Protein AF-A0AAU5ZJ21-F1 (afdb_monomer_lite)

Structure (mmCIF, N/CA/C/O backbone):
data_AF-A0AAU5ZJ21-F1
#
_entry.id   AF-A0AAU5ZJ21-F1
#
loop_
_atom_site.group_PDB
_atom_site.id
_atom_site.type_symbol
_atom_site.label_atom_id
_atom_site.label_alt_id
_atom_site.label_comp_id
_atom_site.label_asym_id
_atom_s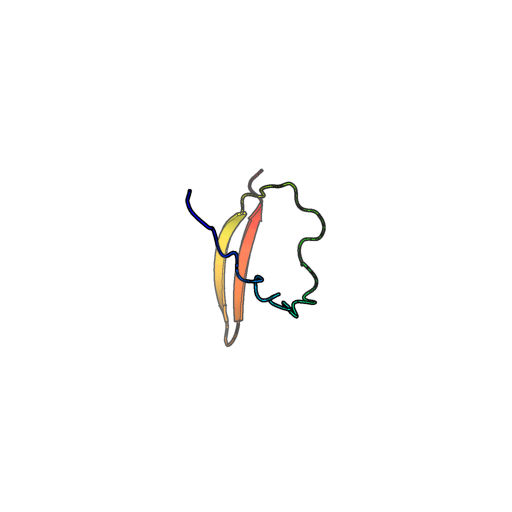ite.label_entity_id
_atom_site.lab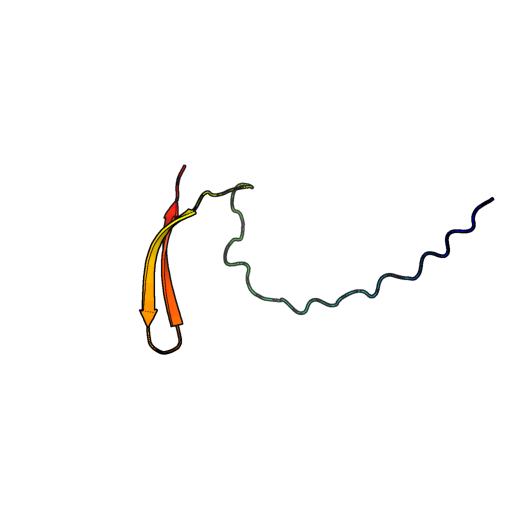el_seq_id
_atom_site.pdbx_PDB_ins_code
_atom_site.Cartn_x
_atom_site.Cartn_y
_atom_site.Cartn_z
_atom_site.occupancy
_atom_site.B_iso_or_equiv
_atom_site.auth_seq_id
_atom_site.auth_comp_id
_atom_site.auth_asym_id
_atom_site.auth_atom_id
_atom_site.pdbx_PDB_model_num
ATOM 1 N N . MET A 1 1 ? 25.720 0.566 43.890 1.00 45.50 1 MET A N 1
ATOM 2 C CA . MET A 1 1 ? 25.837 1.857 43.181 1.00 45.50 1 MET A CA 1
ATOM 3 C C . MET A 1 1 ? 26.247 1.556 41.747 1.00 45.50 1 MET A C 1
ATOM 5 O O . MET A 1 1 ? 27.370 1.120 41.549 1.00 45.50 1 MET A O 1
ATOM 9 N N . ALA A 1 2 ? 25.330 1.656 40.780 1.00 46.03 2 ALA A N 1
ATOM 10 C CA . ALA A 1 2 ? 25.602 1.373 39.368 1.00 46.03 2 ALA A CA 1
ATOM 11 C C . ALA A 1 2 ? 25.535 2.687 38.582 1.00 46.03 2 ALA A C 1
ATOM 13 O O . ALA A 1 2 ? 24.475 3.303 38.487 1.00 46.03 2 ALA A O 1
ATOM 14 N N . THR A 1 3 ? 26.677 3.144 38.076 1.00 50.16 3 THR A N 1
ATOM 15 C CA . THR A 1 3 ? 26.773 4.354 37.255 1.00 50.16 3 THR A CA 1
ATOM 16 C C . THR A 1 3 ? 26.284 4.034 35.845 1.00 50.16 3 THR A C 1
ATOM 18 O O . THR A 1 3 ? 26.939 3.302 35.109 1.00 50.16 3 THR A O 1
ATOM 21 N N . SER A 1 4 ? 25.127 4.577 35.466 1.00 37.22 4 SER A N 1
ATOM 22 C CA . SER A 1 4 ? 24.627 4.548 34.090 1.00 37.22 4 SER A CA 1
ATOM 23 C C . SER A 1 4 ? 25.250 5.703 33.306 1.00 37.22 4 SER A C 1
ATOM 25 O O . SER A 1 4 ? 24.853 6.854 33.473 1.00 37.22 4 SER A O 1
ATOM 27 N N . VAL A 1 5 ? 26.215 5.403 32.436 1.00 55.56 5 VAL A N 1
ATOM 28 C CA . VAL A 1 5 ? 26.670 6.333 31.393 1.00 55.56 5 VAL A CA 1
ATOM 29 C C . VAL A 1 5 ? 25.640 6.301 30.264 1.00 55.56 5 VAL A C 1
ATOM 31 O O . VAL A 1 5 ? 25.571 5.346 29.496 1.00 55.56 5 VAL A O 1
ATOM 34 N N . VAL A 1 6 ? 24.802 7.337 30.186 1.00 54.28 6 VAL A N 1
ATOM 35 C CA . VAL A 1 6 ? 23.900 7.562 29.051 1.00 54.28 6 VAL A CA 1
ATOM 36 C C . VAL A 1 6 ? 24.646 8.377 27.992 1.00 54.28 6 VAL A C 1
ATOM 38 O O . VAL A 1 6 ? 24.960 9.547 28.192 1.00 54.28 6 VAL A O 1
ATOM 41 N N . ALA A 1 7 ? 24.981 7.739 26.871 1.00 55.12 7 ALA A N 1
ATOM 42 C CA . ALA A 1 7 ? 25.527 8.424 25.704 1.00 55.12 7 ALA A CA 1
ATOM 43 C C . ALA A 1 7 ? 24.430 9.282 25.036 1.00 55.12 7 ALA A C 1
ATOM 45 O O . ALA A 1 7 ? 23.272 8.847 24.981 1.00 55.12 7 ALA A O 1
ATOM 46 N N . PRO A 1 8 ? 24.749 10.482 24.513 1.00 54.81 8 PRO A N 1
ATOM 47 C CA . PRO A 1 8 ? 23.784 11.285 23.775 1.00 54.81 8 PRO A CA 1
ATOM 48 C C . PRO A 1 8 ? 23.337 10.521 22.527 1.00 54.81 8 PRO A C 1
ATOM 50 O O . PRO A 1 8 ? 24.144 10.149 21.675 1.00 54.81 8 PRO A O 1
ATOM 53 N N . ARG A 1 9 ? 22.027 10.262 22.448 1.00 52.00 9 ARG A N 1
ATOM 54 C CA . ARG A 1 9 ? 21.368 9.683 21.277 1.00 52.00 9 ARG A CA 1
ATOM 55 C C . ARG A 1 9 ? 21.712 10.551 20.076 1.00 52.00 9 ARG A C 1
ATOM 57 O O . ARG A 1 9 ? 21.393 11.738 20.067 1.00 52.00 9 ARG A O 1
ATOM 64 N N . THR A 1 10 ? 22.366 9.958 19.086 1.00 55.47 10 THR A N 1
ATOM 65 C CA . THR A 1 10 ? 22.536 10.572 17.778 1.00 55.47 10 THR A CA 1
ATOM 66 C C . THR A 1 10 ? 21.152 10.974 17.288 1.00 55.47 10 THR A C 1
ATOM 68 O O . THR A 1 10 ? 20.272 10.138 17.078 1.00 55.47 10 THR A O 1
ATOM 71 N N . ALA A 1 11 ? 20.926 12.281 17.194 1.00 55.97 11 ALA A N 1
ATOM 72 C CA . ALA A 1 11 ? 19.757 12.815 16.533 1.00 55.97 11 ALA A CA 1
ATOM 73 C C . ALA A 1 11 ? 19.853 12.367 15.074 1.00 55.97 11 ALA A C 1
ATOM 75 O O . ALA A 1 11 ? 20.624 12.921 14.293 1.00 55.97 11 ALA A O 1
ATOM 76 N N . SER A 1 12 ? 19.116 11.313 14.724 1.00 54.81 12 SER A N 1
ATOM 77 C CA . SER A 1 12 ? 18.837 10.991 13.337 1.00 54.81 12 SER A CA 1
ATOM 78 C C . SER A 1 12 ? 18.039 12.166 12.788 1.00 54.81 12 SER A C 1
ATOM 80 O O . SER A 1 12 ? 16.836 12.276 13.028 1.00 54.81 12 SER A O 1
ATOM 82 N N . THR A 1 13 ? 18.705 13.078 12.092 1.00 56.22 13 THR A N 1
ATOM 83 C CA . THR A 1 13 ? 18.047 14.001 11.178 1.00 56.22 13 THR A CA 1
ATOM 84 C C . THR A 1 13 ? 17.431 13.157 10.068 1.00 56.22 13 THR A C 1
ATOM 86 O O . THR A 1 13 ? 18.024 12.914 9.020 1.00 56.22 13 THR A O 1
ATOM 89 N N . SER A 1 14 ? 16.226 12.644 10.323 1.00 57.69 14 SER A N 1
ATOM 90 C CA . SER A 1 14 ? 15.357 12.114 9.289 1.00 57.69 14 SER A CA 1
ATOM 91 C C . SER A 1 14 ? 14.911 13.298 8.440 1.00 57.69 14 SER A C 1
ATOM 93 O O . SER A 1 14 ? 13.886 13.934 8.677 1.00 57.69 14 SER A O 1
ATOM 95 N N . SER A 1 15 ? 15.708 13.612 7.423 1.00 56.41 15 SER A N 1
ATOM 96 C CA . SER A 1 15 ? 15.245 14.344 6.250 1.00 56.41 15 SER A CA 1
ATOM 97 C C . SER A 1 15 ? 14.189 13.495 5.545 1.00 56.41 15 SER A C 1
ATOM 99 O O . SER A 1 15 ? 14.451 12.826 4.554 1.00 56.41 15 SER A O 1
ATOM 101 N N . ALA A 1 16 ? 12.984 13.491 6.099 1.00 53.22 16 ALA A N 1
ATOM 102 C CA . ALA A 1 16 ? 11.794 12.925 5.500 1.00 53.22 16 ALA A CA 1
ATOM 103 C C . ALA A 1 16 ? 10.720 14.012 5.509 1.00 53.22 16 ALA A C 1
ATOM 105 O O . ALA A 1 16 ? 9.654 13.861 6.096 1.00 53.22 16 ALA A O 1
ATOM 106 N N . ALA A 1 17 ? 10.989 15.117 4.809 1.00 60.19 17 ALA A N 1
ATOM 107 C CA . ALA A 1 17 ? 9.955 16.052 4.366 1.00 60.19 17 ALA A CA 1
ATOM 108 C C . ALA A 1 17 ? 9.100 15.419 3.242 1.00 60.19 17 ALA A C 1
ATOM 110 O O . ALA A 1 17 ? 8.780 16.054 2.241 1.00 60.19 17 ALA A O 1
ATOM 111 N N . GLY A 1 18 ? 8.762 14.134 3.378 1.00 58.72 18 GLY A N 1
ATOM 112 C CA . GLY A 1 18 ? 7.739 13.490 2.576 1.00 58.72 18 GLY A CA 1
ATOM 113 C C . GLY A 1 18 ? 6.401 13.951 3.122 1.00 58.72 18 GLY A C 1
ATOM 114 O O . GLY A 1 18 ? 6.125 13.778 4.309 1.00 58.72 18 GLY A O 1
ATOM 115 N N . ARG A 1 19 ? 5.568 14.575 2.284 1.00 63.84 19 ARG A N 1
ATOM 116 C CA . ARG A 1 19 ? 4.173 14.828 2.655 1.00 63.84 19 ARG A CA 1
ATOM 117 C C . ARG A 1 19 ? 3.573 13.500 3.085 1.00 63.84 19 ARG A C 1
ATOM 119 O O . ARG A 1 19 ? 3.492 12.577 2.278 1.00 63.84 19 ARG A O 1
ATOM 126 N N . SER A 1 20 ? 3.150 13.418 4.344 1.00 64.12 20 SER A N 1
ATOM 127 C CA . SER A 1 20 ? 2.326 12.299 4.766 1.00 64.12 20 SER A CA 1
ATOM 128 C C . SER A 1 20 ? 1.098 12.300 3.863 1.00 64.12 20 SER A C 1
ATOM 130 O O . SER A 1 20 ? 0.321 13.258 3.868 1.00 64.12 20 SER A O 1
ATOM 132 N N . PHE A 1 21 ? 0.926 11.236 3.080 1.00 61.47 21 PHE A N 1
ATOM 133 C CA . PHE A 1 21 ? -0.316 10.981 2.345 1.00 61.47 21 PHE A CA 1
ATOM 134 C C . PHE A 1 21 ? -1.524 10.946 3.290 1.00 61.47 21 PHE A C 1
ATOM 136 O O . PHE A 1 21 ? -2.664 11.148 2.885 1.00 61.47 21 PHE A O 1
ATOM 143 N N . PHE A 1 22 ? -1.253 10.751 4.576 1.00 64.50 22 PHE A N 1
ATOM 144 C CA . PHE A 1 22 ? -2.213 10.544 5.625 1.00 64.50 22 PHE A CA 1
ATOM 145 C C . PHE A 1 22 ? -2.055 11.633 6.687 1.00 64.50 22 PHE A C 1
ATOM 147 O O . PHE A 1 22 ? -1.266 11.512 7.623 1.00 64.50 22 PHE A O 1
ATOM 154 N N . GLN A 1 23 ? -2.766 12.745 6.502 1.00 66.94 23 GLN A N 1
ATOM 155 C CA . GLN A 1 23 ? -2.667 13.913 7.386 1.00 66.94 23 GLN A CA 1
ATOM 156 C C . GLN A 1 23 ? -3.408 13.713 8.717 1.00 66.94 23 GLN A C 1
ATOM 158 O O . GLN A 1 23 ? -2.974 14.233 9.739 1.00 66.94 23 GLN A O 1
ATOM 163 N N . ALA A 1 24 ? -4.506 12.953 8.714 1.00 65.75 24 ALA A N 1
ATOM 164 C CA . ALA A 1 24 ? -5.337 12.717 9.891 1.00 65.75 24 ALA A CA 1
ATOM 165 C C . ALA A 1 24 ? -6.178 11.445 9.702 1.00 65.75 24 ALA A C 1
ATOM 167 O O . ALA A 1 24 ? -7.373 11.522 9.424 1.00 65.75 24 ALA A O 1
ATOM 168 N N . ILE A 1 25 ? -5.558 10.264 9.798 1.00 66.31 25 ILE A N 1
ATOM 169 C CA . ILE A 1 25 ? -6.339 9.022 9.877 1.00 66.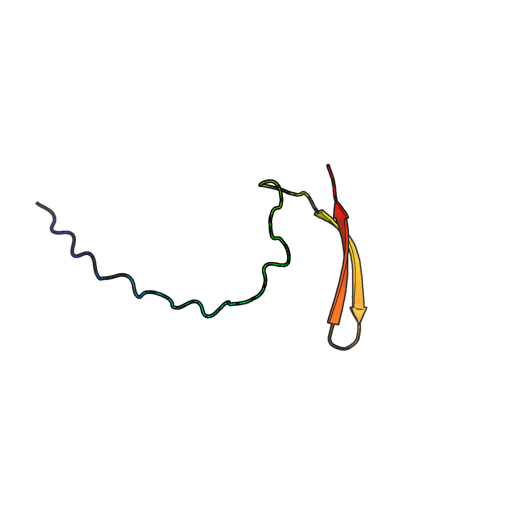31 25 ILE A CA 1
ATOM 170 C C . ILE A 1 25 ? -6.652 8.722 11.349 1.00 66.31 25 ILE A C 1
ATOM 172 O O . ILE A 1 25 ? -5.758 8.879 12.188 1.00 66.31 25 ILE A O 1
ATOM 176 N N . PRO A 1 26 ? -7.870 8.267 11.703 1.00 64.94 26 PRO A N 1
ATOM 177 C CA . PRO A 1 26 ? -8.092 7.575 12.970 1.00 64.94 26 PRO A CA 1
ATOM 178 C C . PRO A 1 26 ? -7.032 6.482 13.179 1.00 64.94 26 PRO A C 1
ATOM 180 O O . PRO A 1 26 ? -6.594 5.853 12.220 1.00 64.94 26 PRO A O 1
ATOM 183 N N . LYS A 1 27 ? -6.616 6.289 14.441 1.00 69.38 27 LYS A N 1
ATOM 184 C CA . LYS A 1 27 ? -5.434 5.509 14.874 1.00 69.38 27 LYS A CA 1
ATOM 185 C C . LYS A 1 27 ? -5.178 4.205 14.108 1.00 69.38 27 LYS A C 1
ATOM 187 O O . LYS A 1 27 ? -4.019 3.850 13.921 1.00 69.38 27 LYS A O 1
ATOM 192 N N . HIS A 1 28 ? -6.227 3.511 13.672 1.00 75.50 28 HIS A N 1
ATOM 193 C CA . HIS A 1 28 ? -6.118 2.317 12.847 1.00 75.50 28 HIS A CA 1
ATOM 194 C C . HIS A 1 28 ? -7.190 2.348 11.757 1.00 75.50 28 HIS A C 1
ATOM 196 O O . HIS A 1 28 ? -8.375 2.473 12.059 1.00 75.50 28 HIS A O 1
ATOM 202 N N . VAL A 1 29 ? -6.769 2.213 10.501 1.00 77.31 29 VAL A N 1
ATOM 203 C CA . VAL A 1 29 ? -7.657 1.898 9.382 1.00 77.31 29 VAL A CA 1
ATOM 204 C C . VAL A 1 29 ? -7.269 0.533 8.870 1.00 77.31 29 VAL A C 1
ATOM 206 O O . VAL A 1 29 ? -6.106 0.286 8.554 1.00 77.31 29 VAL A O 1
ATOM 209 N N . ASN A 1 30 ? -8.248 -0.361 8.840 1.00 79.88 30 ASN A N 1
ATOM 210 C CA . ASN A 1 30 ? -8.047 -1.696 8.330 1.00 79.88 30 ASN A CA 1
ATOM 211 C C . ASN A 1 30 ? -8.170 -1.642 6.803 1.00 79.88 30 ASN A C 1
ATOM 213 O O . ASN A 1 30 ? -9.183 -1.191 6.268 1.00 79.88 30 ASN A O 1
ATOM 217 N N . LEU A 1 31 ? -7.106 -2.029 6.105 1.00 87.00 31 LEU A N 1
ATOM 218 C CA . LEU A 1 31 ? -7.058 -2.047 4.649 1.00 87.00 31 LEU A CA 1
ATOM 219 C C . LEU A 1 31 ? -7.050 -3.494 4.188 1.00 87.00 31 LEU A C 1
ATOM 221 O O . LEU A 1 31 ? -6.154 -4.260 4.545 1.00 87.00 31 LEU A O 1
ATOM 225 N N . ARG A 1 32 ? -8.019 -3.858 3.354 1.00 85.94 32 ARG A N 1
ATOM 226 C CA . ARG A 1 32 ? -8.027 -5.154 2.683 1.00 85.94 32 ARG A CA 1
ATOM 227 C C . ARG A 1 32 ? -7.540 -4.975 1.255 1.00 85.94 32 ARG A C 1
ATOM 229 O O . ARG A 1 32 ? -8.055 -4.153 0.505 1.00 85.94 32 ARG A O 1
ATOM 236 N N . LEU A 1 33 ? -6.496 -5.720 0.896 1.00 89.38 33 LEU A N 1
ATOM 237 C CA . LEU A 1 33 ? -5.966 -5.737 -0.463 1.00 89.38 33 LEU A CA 1
ATOM 238 C C . LEU A 1 33 ? -6.976 -6.443 -1.369 1.00 89.38 33 LEU A C 1
ATOM 240 O O . LEU A 1 33 ? -7.255 -7.625 -1.178 1.00 89.38 33 LEU A O 1
ATOM 244 N N . LEU A 1 34 ? -7.508 -5.714 -2.343 1.00 89.81 34 LEU A N 1
ATOM 245 C CA . LEU A 1 34 ? -8.374 -6.261 -3.380 1.00 89.81 34 LEU A CA 1
ATOM 246 C C . LEU A 1 34 ? -7.542 -6.857 -4.511 1.00 89.81 34 LEU A C 1
ATOM 248 O O . LEU A 1 34 ? -7.726 -8.014 -4.879 1.00 89.81 34 LEU A O 1
ATOM 252 N N . THR A 1 35 ? -6.596 -6.073 -5.032 1.00 89.81 35 THR A N 1
ATOM 253 C CA . THR A 1 35 ? -5.801 -6.463 -6.198 1.00 89.81 35 THR A CA 1
ATOM 254 C C . THR A 1 35 ? -4.422 -5.824 -6.136 1.00 89.81 3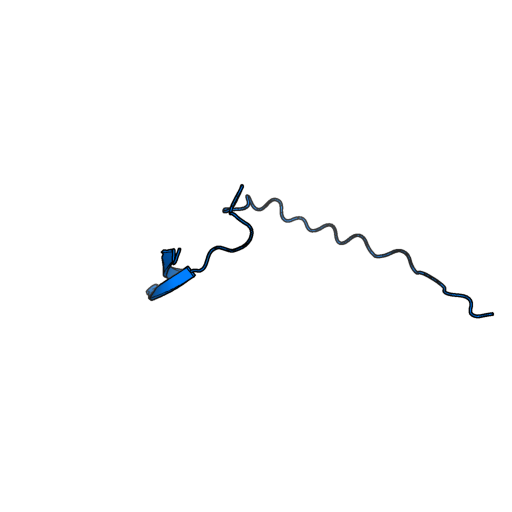5 THR A C 1
ATOM 256 O O . THR A 1 35 ? -4.294 -4.644 -5.819 1.00 89.81 35 THR A O 1
ATOM 259 N N . ALA A 1 36 ? -3.392 -6.589 -6.489 1.00 90.12 36 ALA A N 1
ATOM 260 C CA . ALA A 1 36 ? -2.051 -6.082 -6.747 1.00 90.12 36 ALA A CA 1
ATOM 261 C C . ALA A 1 36 ? -1.697 -6.352 -8.213 1.00 90.12 36 ALA A C 1
ATOM 263 O O . ALA A 1 36 ? -1.546 -7.504 -8.613 1.00 90.12 36 ALA A O 1
ATOM 264 N N . ILE A 1 37 ? -1.601 -5.297 -9.019 1.00 90.88 37 ILE A N 1
ATOM 265 C CA . ILE A 1 37 ? -1.239 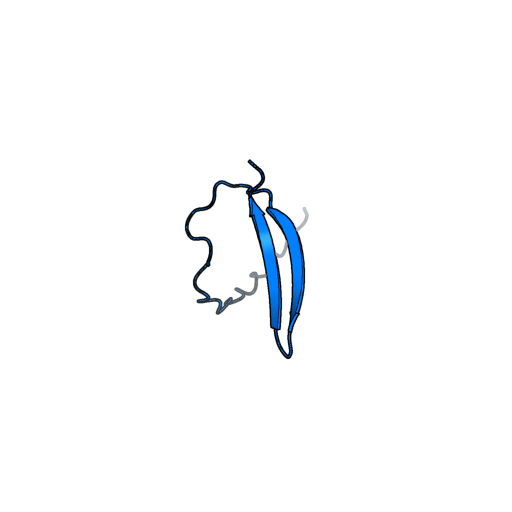-5.382 -10.435 1.00 90.88 37 ILE A CA 1
ATOM 266 C C . ILE A 1 37 ? 0.194 -4.878 -10.578 1.00 90.88 37 ILE A C 1
ATOM 268 O O . ILE A 1 37 ? 0.473 -3.700 -10.351 1.00 90.88 37 ILE A O 1
ATOM 272 N N . ALA A 1 38 ? 1.110 -5.771 -10.947 1.00 87.31 38 ALA A N 1
ATOM 273 C CA . ALA A 1 38 ? 2.474 -5.392 -11.289 1.00 87.31 38 ALA A CA 1
ATOM 274 C C . ALA A 1 38 ? 2.489 -4.765 -12.691 1.00 87.31 38 ALA A C 1
ATOM 276 O O . ALA A 1 38 ? 2.125 -5.414 -13.670 1.00 87.31 38 ALA A O 1
ATOM 277 N N . ALA A 1 39 ? 2.908 -3.507 -12.780 1.00 84.50 39 ALA A N 1
ATOM 278 C CA . ALA A 1 39 ? 3.163 -2.804 -14.029 1.00 84.50 39 ALA A CA 1
ATOM 279 C C . ALA A 1 39 ? 4.676 -2.526 -14.161 1.00 84.50 39 ALA A C 1
ATOM 281 O O . ALA A 1 39 ? 5.406 -2.565 -13.166 1.00 84.50 39 ALA A O 1
ATOM 282 N N . PRO A 1 40 ? 5.199 -2.264 -15.370 1.00 86.19 40 PRO A N 1
ATOM 283 C CA . PRO A 1 40 ? 6.620 -1.978 -15.547 1.00 86.19 40 PRO A CA 1
ATOM 284 C C . PRO A 1 40 ? 7.067 -0.777 -14.698 1.00 86.19 40 PRO A C 1
ATOM 286 O O . PRO A 1 40 ? 6.696 0.362 -14.966 1.00 86.19 40 PRO A O 1
ATOM 289 N N . GLY A 1 41 ? 7.856 -1.041 -13.653 1.00 88.38 41 GLY A N 1
ATOM 290 C CA . GLY A 1 41 ? 8.417 -0.026 -12.754 1.00 88.38 41 GLY A CA 1
ATOM 291 C C . GLY A 1 41 ? 7.526 0.408 -11.583 1.00 88.38 41 GLY A C 1
ATOM 292 O O . GLY A 1 41 ? 8.013 1.134 -10.719 1.00 88.38 41 GLY A O 1
ATOM 293 N N . VAL A 1 42 ? 6.265 -0.039 -11.502 1.00 88.56 42 VAL A N 1
ATOM 294 C CA . VAL A 1 42 ? 5.342 0.315 -10.407 1.00 88.56 42 VAL A CA 1
ATOM 295 C C . VAL A 1 42 ? 4.385 -0.827 -10.072 1.00 88.56 42 VAL A C 1
ATOM 297 O O . VAL A 1 42 ? 3.994 -1.611 -10.929 1.00 88.56 42 VAL A O 1
ATOM 300 N N . THR A 1 43 ? 3.964 -0.920 -8.812 1.00 88.62 43 THR A N 1
ATOM 301 C CA . THR A 1 43 ? 2.905 -1.855 -8.407 1.00 88.62 43 THR A CA 1
ATOM 302 C C . THR A 1 43 ? 1.655 -1.067 -8.068 1.00 88.62 43 THR A C 1
ATOM 304 O O . THR A 1 43 ? 1.671 -0.226 -7.170 1.00 88.62 43 THR A O 1
ATOM 307 N N . HIS A 1 44 ? 0.569 -1.333 -8.782 1.00 89.00 44 HIS A N 1
ATOM 308 C CA . HIS A 1 44 ? -0.730 -0.760 -8.471 1.00 89.00 44 HIS A CA 1
ATOM 309 C C . HIS A 1 44 ? -1.411 -1.641 -7.430 1.00 89.00 44 HIS A C 1
ATOM 311 O O . HIS A 1 44 ? -1.743 -2.795 -7.698 1.00 89.00 44 HIS A O 1
ATOM 317 N N . LEU A 1 45 ? -1.595 -1.095 -6.232 1.00 90.56 45 LEU A N 1
ATOM 318 C CA . LEU A 1 45 ? -2.254 -1.776 -5.126 1.00 90.56 45 LEU A CA 1
ATOM 319 C C . LEU A 1 45 ? -3.633 -1.151 -4.919 1.00 90.56 45 LEU A C 1
ATOM 321 O O . LEU A 1 45 ? -3.746 0.037 -4.625 1.00 90.56 45 LEU A O 1
ATOM 325 N N . HIS A 1 46 ? -4.682 -1.945 -5.100 1.00 87.94 46 HIS A N 1
ATOM 326 C CA . HIS A 1 46 ? -6.059 -1.543 -4.844 1.00 87.94 46 HIS A CA 1
ATOM 327 C C . HIS A 1 46 ? -6.457 -2.047 -3.460 1.00 87.94 46 HIS A C 1
ATOM 329 O O . HIS A 1 46 ? -6.489 -3.257 -3.230 1.00 87.94 46 HIS A O 1
ATOM 335 N N . TYR A 1 47 ? -6.768 -1.127 -2.550 1.00 86.31 47 TYR A N 1
ATOM 336 C CA . TYR A 1 47 ? -7.211 -1.437 -1.193 1.00 86.31 47 TYR A CA 1
ATOM 337 C C . TYR A 1 47 ? -8.643 -0.960 -0.974 1.00 86.31 47 TYR A C 1
ATOM 339 O O . TYR A 1 47 ? -8.999 0.146 -1.379 1.00 86.31 47 TYR A O 1
ATOM 347 N N . GLU A 1 48 ? -9.439 -1.770 -0.286 1.00 86.12 48 GLU A N 1
ATOM 348 C CA . GLU A 1 48 ? -10.692 -1.331 0.319 1.00 86.12 48 GLU A CA 1
ATOM 349 C C . GLU A 1 48 ? -10.477 -0.989 1.794 1.00 86.12 48 GLU A C 1
ATOM 351 O O . GLU A 1 48 ? -9.667 -1.611 2.489 1.00 86.12 48 GLU A O 1
ATOM 356 N N . VAL A 1 49 ? -11.217 0.008 2.275 1.00 85.12 49 VAL A N 1
ATOM 357 C CA . VAL A 1 49 ? -11.259 0.354 3.695 1.00 85.12 49 VAL A CA 1
ATOM 358 C C . VAL A 1 49 ? -12.301 -0.525 4.372 1.00 85.12 49 VAL A C 1
ATOM 360 O O . VAL A 1 49 ? -13.492 -0.423 4.078 1.00 85.12 49 VAL A O 1
ATOM 363 N N . VAL A 1 50 ? -11.850 -1.367 5.296 1.00 77.19 50 VAL A N 1
ATOM 364 C CA . VAL A 1 50 ? -12.716 -2.177 6.153 1.00 77.19 50 VAL A CA 1
ATOM 365 C C . VAL A 1 50 ? -13.002 -1.364 7.418 1.00 77.19 50 VAL A C 1
ATOM 367 O O . VAL A 1 50 ? -12.069 -0.960 8.117 1.00 77.19 50 VAL A O 1
ATOM 370 N N . ARG A 1 51 ? -14.282 -1.061 7.661 1.00 73.31 51 ARG A N 1
ATOM 371 C CA . ARG A 1 51 ? -14.749 -0.253 8.798 1.00 73.31 51 ARG A CA 1
ATOM 372 C C . ARG A 1 51 ? -14.895 -1.074 10.072 1.00 73.31 51 ARG A C 1
ATOM 374 O O . ARG A 1 51 ? -15.334 -2.238 9.960 1.00 73.31 51 ARG A O 1
#

pLDDT: mean 70.62, std 15.48, range [37.22, 90.88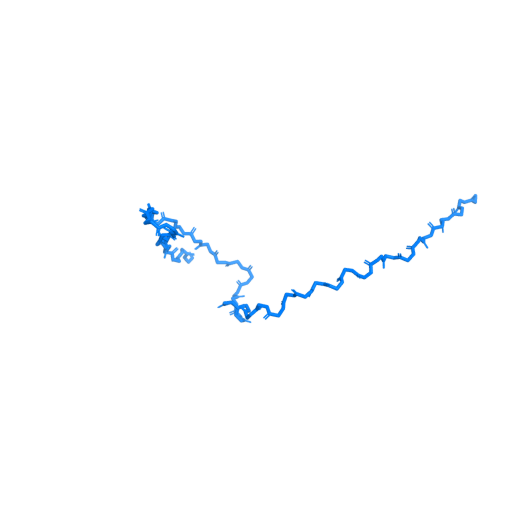]

Secondary structure (DSSP, 8-state):
------PPP--------PPPS-SS--S--EEEEEEEEEETTEEEEEEEEE-

Foldseek 3Di:
DDDDDDDPPPPPPPPCPPPDPPPDDDPDWDWDFPDWDDDVPDIDTDTDTDD

Sequence (51 aa):
MATSVVAPRTASTSSAAGRSFFQAIPKHVNLRLLTAIAAPGVTHLHYEVVR

Radius of gyration: 20.26 Å; chains: 1; bounding box: 42×22×59 Å